Protein AF-X0X2C6-F1 (afdb_monomer_lite)

pLDDT: mean 78.19, std 16.01, range [27.02, 97.38]

Organism: NCBI:txid412755

Secondary structure (DSSP, 8-state):
--S-----TTSTT-------TTPPTT------SSEEEEEEE-TT-B-TTPEEEE-SSTT-EEE--S--GGGGGGEEEEESS-B-SSEEEEEEE---

Radius of gyration: 13.18 Å; chains: 1; bounding box: 37×25×35 Å

Sequence (96 aa):
ENSYKVADADATDVIGIVYNAGVADGSDVWIVVSGIAEVLIDAGGCVHHDRLISSATAGSADVSNTPAVAVHFQEIGHAIETVVGAGLAKAIIHLL

Foldseek 3Di:
DDPDDDDFQQDFQHQADDPCVVPDPPDDDDRPNWFKDWFWAAFAWDAAFFFWFRDPPRRHIYGDNDDDPVGVRGTFFGFHHTDHGTDITITGGDDD

Structure (mmCIF, N/CA/C/O backbone):
data_AF-X0X2C6-F1
#
_entry.id   AF-X0X2C6-F1
#
loop_
_atom_site.group_PDB
_atom_site.id
_atom_site.type_symbol
_atom_site.label_atom_id
_atom_site.label_alt_id
_atom_site.label_comp_id
_atom_site.label_asym_id
_atom_site.label_entity_id
_atom_site.label_seq_id
_atom_site.pdbx_PDB_ins_code
_atom_site.Cartn_x
_atom_site.Cartn_y
_atom_site.Cartn_z
_atom_site.occupancy
_atom_site.B_iso_or_equiv
_atom_site.auth_seq_id
_atom_site.auth_comp_id
_atom_site.auth_asym_id
_atom_site.auth_atom_id
_atom_site.pdbx_PDB_model_num
ATOM 1 N N . GLU A 1 1 ? -26.517 -13.664 1.770 1.00 36.34 1 GLU A N 1
ATOM 2 C CA . GLU A 1 1 ? -25.074 -13.944 1.620 1.00 36.34 1 GLU A CA 1
ATOM 3 C C . GLU A 1 1 ? -24.298 -12.735 2.102 1.00 36.34 1 GLU A C 1
ATOM 5 O O . GLU A 1 1 ? -24.811 -11.628 1.968 1.00 36.34 1 GLU A O 1
ATOM 10 N N . ASN A 1 2 ? -23.119 -12.928 2.691 1.00 27.02 2 ASN A N 1
ATOM 11 C CA . ASN A 1 2 ? -22.272 -11.799 3.068 1.00 27.02 2 ASN A CA 1
ATOM 12 C C . ASN A 1 2 ? -21.745 -11.139 1.788 1.00 27.02 2 ASN A C 1
ATOM 14 O O . ASN A 1 2 ? -21.240 -11.828 0.905 1.00 27.02 2 ASN A O 1
ATOM 18 N N . SER A 1 3 ? -21.865 -9.815 1.685 1.00 28.52 3 SER A N 1
ATOM 19 C CA . SER A 1 3 ? -21.418 -9.030 0.524 1.00 28.52 3 SER A CA 1
ATOM 20 C C . SER A 1 3 ? -19.899 -8.827 0.472 1.00 28.52 3 SER A C 1
ATOM 22 O O . SER A 1 3 ? -19.410 -8.074 -0.363 1.00 28.52 3 SER A O 1
ATOM 24 N N . TYR A 1 4 ? -19.161 -9.462 1.383 1.00 39.84 4 TYR A N 1
ATOM 25 C CA . TYR A 1 4 ? -17.715 -9.374 1.508 1.00 39.84 4 TYR A CA 1
ATOM 26 C C . TYR A 1 4 ? -17.138 -10.722 1.957 1.00 39.84 4 TYR A C 1
ATOM 28 O O . TYR A 1 4 ? -17.807 -11.515 2.630 1.00 39.84 4 TYR A O 1
ATOM 36 N N . LYS A 1 5 ? -15.886 -10.976 1.572 1.00 45.59 5 LYS A N 1
ATOM 37 C CA . LYS A 1 5 ? -15.071 -12.110 2.021 1.00 45.59 5 LYS A CA 1
ATOM 38 C C . LYS A 1 5 ? -13.876 -11.551 2.788 1.00 45.59 5 LYS A C 1
ATOM 40 O O . LYS A 1 5 ? -13.340 -10.521 2.398 1.00 45.59 5 LYS A O 1
ATOM 45 N N . VAL A 1 6 ? -13.491 -12.211 3.876 1.00 52.66 6 VAL A N 1
ATOM 46 C CA . VAL A 1 6 ? -12.262 -11.883 4.611 1.00 52.66 6 VAL A CA 1
ATOM 47 C C . VAL A 1 6 ? -11.110 -12.613 3.922 1.00 52.66 6 VAL A C 1
ATOM 49 O O . VAL A 1 6 ? -11.257 -13.795 3.605 1.00 52.66 6 VAL A O 1
ATOM 52 N N . ALA A 1 7 ? -10.012 -11.912 3.663 1.00 61.25 7 ALA A N 1
ATOM 53 C CA . ALA A 1 7 ? -8.786 -12.460 3.091 1.00 61.25 7 ALA A CA 1
ATOM 54 C C . ALA A 1 7 ? -7.615 -12.214 4.049 1.00 61.25 7 ALA A C 1
ATOM 56 O O . ALA A 1 7 ? -7.701 -11.343 4.921 1.00 61.25 7 ALA A O 1
ATOM 57 N N . ASP A 1 8 ? -6.541 -12.982 3.880 1.00 63.41 8 ASP A N 1
ATOM 58 C CA . ASP A 1 8 ? -5.280 -12.697 4.558 1.00 63.41 8 ASP A CA 1
ATOM 59 C C . ASP A 1 8 ? -4.736 -11.343 4.079 1.00 63.41 8 ASP A C 1
ATOM 61 O O . ASP A 1 8 ? -4.961 -10.926 2.941 1.00 63.41 8 ASP A O 1
ATOM 65 N N . ALA A 1 9 ? -4.052 -10.628 4.969 1.00 63.00 9 ALA A N 1
ATOM 66 C CA . ALA A 1 9 ? -3.592 -9.259 4.737 1.00 63.00 9 ALA A CA 1
ATOM 67 C C . ALA A 1 9 ? -2.556 -9.132 3.596 1.00 63.00 9 ALA A C 1
ATOM 69 O O . ALA A 1 9 ? -2.313 -8.035 3.109 1.00 63.00 9 ALA A O 1
ATOM 70 N N . ASP A 1 10 ? -1.954 -10.237 3.168 1.00 62.56 10 ASP A N 1
ATOM 71 C CA . ASP A 1 10 ? -0.959 -10.362 2.097 1.00 62.56 10 ASP A CA 1
ATOM 72 C C . ASP A 1 10 ? -1.485 -11.154 0.878 1.00 62.56 10 ASP A C 1
ATOM 74 O O . ASP A 1 10 ? -0.721 -11.540 -0.011 1.00 62.56 10 ASP A O 1
ATOM 78 N N . ALA A 1 11 ? -2.794 -11.424 0.824 1.00 66.69 11 ALA A N 1
ATOM 79 C CA . ALA A 1 11 ? -3.414 -12.162 -0.268 1.00 66.69 11 ALA A CA 1
ATOM 80 C C . ALA A 1 11 ? -3.417 -11.390 -1.608 1.00 66.69 11 ALA A C 1
ATOM 82 O O . ALA A 1 11 ? -3.085 -10.212 -1.718 1.00 66.69 11 ALA A O 1
ATOM 83 N N . THR A 1 12 ? -3.832 -12.083 -2.668 1.00 66.81 12 THR A N 1
ATOM 84 C CA . THR A 1 12 ? -4.236 -11.440 -3.930 1.00 66.81 12 THR A CA 1
ATOM 85 C C . THR A 1 12 ? -5.614 -10.798 -3.769 1.00 66.81 12 THR A C 1
ATOM 87 O O . THR A 1 12 ? -6.405 -11.243 -2.937 1.00 66.81 12 THR A O 1
ATOM 90 N N . ASP A 1 13 ? -5.896 -9.749 -4.545 1.00 63.31 13 ASP A N 1
ATOM 91 C CA . ASP A 1 13 ? -7.129 -8.952 -4.452 1.00 63.31 13 ASP A CA 1
ATOM 92 C C . ASP A 1 13 ? -7.372 -8.341 -3.052 1.00 63.31 13 ASP A C 1
ATOM 94 O O . ASP A 1 13 ? -8.513 -8.188 -2.603 1.00 63.31 13 ASP A O 1
ATOM 98 N N . VAL A 1 14 ? -6.299 -7.993 -2.328 1.00 63.12 14 VAL A N 1
ATOM 99 C CA . VAL A 1 14 ? -6.402 -7.360 -1.005 1.00 63.12 14 VAL A CA 1
ATOM 100 C C . VAL A 1 14 ? -6.904 -5.927 -1.140 1.00 63.12 14 VAL A C 1
ATOM 102 O O . VAL A 1 14 ? -6.213 -5.038 -1.633 1.00 63.12 14 VAL A O 1
ATOM 105 N N . ILE A 1 15 ? -8.114 -5.690 -0.632 1.00 57.78 15 ILE A N 1
ATOM 106 C CA . ILE A 1 15 ? -8.698 -4.353 -0.501 1.00 57.78 15 ILE A CA 1
ATOM 107 C C . ILE A 1 15 ? -8.357 -3.807 0.882 1.00 57.78 15 ILE A C 1
ATOM 109 O O . ILE A 1 15 ? -9.181 -3.845 1.794 1.00 57.78 15 ILE A O 1
ATOM 113 N N . GLY A 1 16 ? -7.138 -3.284 1.009 1.00 56.03 16 GLY A N 1
ATOM 114 C CA . GLY A 1 16 ? -6.691 -2.524 2.175 1.00 56.03 16 GLY A CA 1
ATOM 115 C C . GLY A 1 16 ? -6.619 -3.327 3.478 1.00 56.03 16 GLY A C 1
ATOM 116 O O . GLY A 1 16 ? -7.252 -4.363 3.668 1.00 56.03 16 GLY A O 1
ATOM 117 N N . ILE A 1 17 ? -5.810 -2.840 4.413 1.00 55.16 17 ILE A N 1
ATOM 118 C CA . ILE A 1 17 ? -5.666 -3.453 5.734 1.00 55.16 17 ILE A CA 1
ATOM 119 C C . ILE A 1 17 ? -5.978 -2.376 6.759 1.00 55.16 17 ILE A C 1
ATOM 121 O O . ILE A 1 17 ? -5.449 -1.266 6.702 1.00 55.16 17 ILE A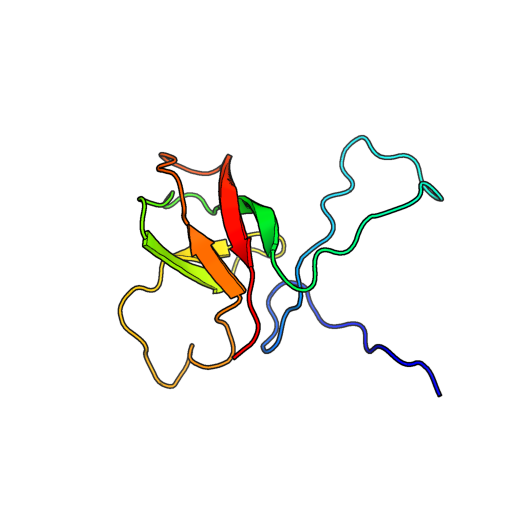 O 1
ATOM 125 N N . VAL A 1 18 ? -6.892 -2.685 7.676 1.00 58.94 18 VAL A N 1
ATOM 126 C CA . VAL A 1 18 ? -7.278 -1.760 8.740 1.00 58.94 18 VAL A CA 1
ATOM 127 C C . VAL A 1 18 ? -6.185 -1.781 9.799 1.00 58.94 18 VAL A C 1
ATOM 129 O O . VAL A 1 18 ? -6.093 -2.717 10.592 1.00 58.94 18 VAL A O 1
ATOM 132 N N . TYR A 1 19 ? -5.361 -0.737 9.828 1.00 58.97 19 TYR A N 1
ATOM 133 C CA . TYR A 1 19 ? -4.452 -0.515 10.942 1.00 58.97 19 TYR A CA 1
ATOM 134 C C . TYR A 1 19 ? -5.242 0.073 12.115 1.00 58.97 19 TYR A C 1
ATOM 136 O O . TYR A 1 19 ? -5.669 1.224 12.078 1.00 58.97 19 TYR A O 1
ATOM 144 N N . ASN A 1 20 ? -5.479 -0.733 13.149 1.00 60.88 20 ASN A N 1
ATOM 145 C CA . ASN A 1 20 ? -6.292 -0.351 14.307 1.00 60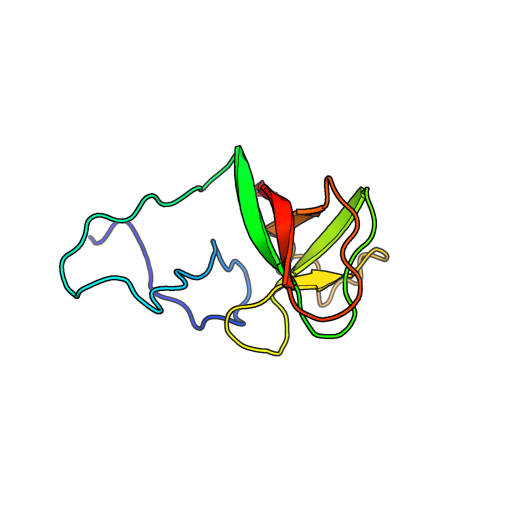.88 20 ASN A CA 1
ATOM 146 C C . ASN A 1 20 ? -5.456 -0.025 15.555 1.00 60.88 20 ASN A C 1
ATOM 148 O O . ASN A 1 20 ? -6.007 0.081 16.650 1.00 60.88 20 ASN A O 1
ATOM 152 N N . ALA A 1 21 ? -4.133 0.125 15.433 1.00 65.12 21 ALA A N 1
ATOM 153 C CA . ALA A 1 21 ? -3.306 0.457 16.588 1.00 65.12 21 ALA A CA 1
ATOM 154 C C . ALA A 1 21 ? -3.736 1.817 17.164 1.00 65.12 21 ALA A C 1
ATOM 156 O O . ALA A 1 21 ? -3.692 2.840 16.484 1.00 65.12 21 ALA A O 1
ATOM 157 N N . GLY A 1 22 ? -4.165 1.825 18.427 1.00 66.88 22 GLY A N 1
ATOM 158 C CA . GLY A 1 22 ? -4.707 3.020 19.082 1.00 66.88 22 GLY A CA 1
ATOM 159 C C . GLY A 1 22 ? -6.197 3.284 18.821 1.00 66.88 22 GLY A C 1
ATOM 160 O O . GLY A 1 22 ? -6.722 4.267 19.340 1.00 66.88 22 GLY A O 1
ATOM 161 N N . VAL A 1 23 ? -6.888 2.416 18.077 1.00 70.62 23 VAL A N 1
ATOM 162 C CA . VAL A 1 23 ? -8.339 2.467 17.857 1.00 70.62 23 VAL A CA 1
ATOM 163 C C . VAL A 1 23 ? -9.014 1.468 18.796 1.00 70.62 23 VAL A C 1
ATOM 165 O O . VAL A 1 23 ? -8.633 0.302 18.849 1.00 70.62 23 VAL A O 1
ATOM 168 N N . ALA A 1 24 ? -10.003 1.920 19.568 1.00 80.94 24 ALA A N 1
ATOM 169 C CA . ALA A 1 24 ? -10.734 1.049 20.484 1.00 80.94 24 ALA A CA 1
ATOM 170 C C . ALA A 1 24 ? -11.623 0.058 19.717 1.00 80.94 24 ALA A C 1
ATOM 172 O O . ALA A 1 24 ? -12.219 0.415 18.696 1.00 80.94 24 ALA A O 1
ATOM 173 N N . ASP A 1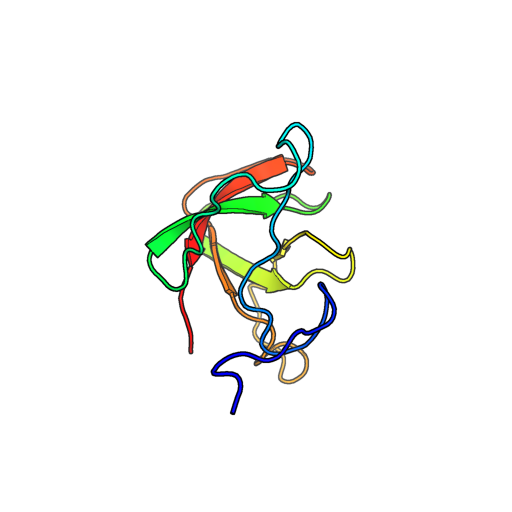 25 ? -11.774 -1.156 20.242 1.00 76.50 25 ASP A N 1
ATOM 174 C CA . ASP A 1 25 ? -12.691 -2.147 19.679 1.00 76.50 25 ASP A CA 1
ATOM 175 C C . ASP A 1 25 ? -14.121 -1.590 19.590 1.00 76.50 25 ASP A C 1
ATOM 177 O O . ASP A 1 25 ? -14.619 -0.944 20.514 1.00 76.50 25 ASP A O 1
ATOM 181 N N . GLY A 1 26 ? -14.785 -1.845 18.459 1.00 76.31 26 GLY A N 1
ATOM 182 C CA . GLY A 1 26 ? -16.130 -1.331 18.182 1.00 76.31 26 GLY A CA 1
ATOM 183 C C . GLY A 1 26 ? -16.179 0.115 17.680 1.00 76.31 26 GLY A C 1
ATOM 184 O O . GLY A 1 26 ? -17.274 0.649 17.528 1.00 76.31 26 GLY A O 1
ATOM 185 N N . SER A 1 27 ? -15.032 0.745 17.410 1.00 72.44 27 SER A N 1
ATOM 186 C CA . SER A 1 27 ? -14.993 2.047 16.734 1.00 72.44 27 SER A CA 1
ATOM 187 C C . SER A 1 27 ? -15.407 1.926 15.269 1.00 72.44 27 SER A C 1
ATOM 189 O O . SER A 1 27 ? -15.080 0.945 14.596 1.00 72.44 27 SER A O 1
ATOM 191 N N . ASP A 1 28 ? -16.069 2.963 14.761 1.00 70.38 28 ASP A N 1
ATOM 192 C CA . ASP A 1 28 ? -16.386 3.066 13.340 1.00 70.38 28 ASP A CA 1
ATOM 193 C C . ASP A 1 28 ? -15.100 3.149 12.504 1.00 70.38 28 ASP A C 1
ATOM 195 O O . ASP A 1 28 ? -14.165 3.883 12.832 1.00 70.38 28 ASP A O 1
ATOM 199 N N . VAL A 1 29 ? -15.072 2.412 11.393 1.00 66.31 29 VAL A N 1
ATOM 200 C CA . VAL A 1 29 ? -13.965 2.398 10.432 1.00 66.31 29 VAL A CA 1
ATOM 201 C C . VAL A 1 29 ? -14.454 2.862 9.070 1.00 66.31 29 VAL A C 1
ATOM 203 O O . VAL A 1 29 ? -15.516 2.457 8.596 1.00 66.31 29 VAL A O 1
ATOM 206 N N . TRP A 1 30 ? -13.642 3.694 8.424 1.00 65.19 30 TRP A N 1
ATOM 207 C CA . TRP A 1 30 ? -13.852 4.097 7.041 1.00 65.19 30 TRP A CA 1
ATOM 208 C C . TRP A 1 30 ? -13.043 3.185 6.128 1.00 65.19 30 TRP A C 1
ATOM 210 O O . TRP A 1 30 ? -11.818 3.149 6.203 1.00 65.19 30 TRP A O 1
ATOM 220 N N . ILE A 1 31 ? -13.735 2.454 5.257 1.00 68.56 31 ILE A N 1
ATOM 221 C CA . ILE A 1 31 ? -13.101 1.629 4.230 1.00 68.56 31 ILE A CA 1
ATOM 222 C C . ILE A 1 31 ? -13.003 2.466 2.956 1.00 68.56 31 ILE A C 1
ATOM 224 O O . ILE A 1 31 ? -14.020 2.800 2.345 1.00 68.56 31 ILE A O 1
ATOM 228 N N . VAL A 1 32 ? -11.781 2.811 2.553 1.00 68.88 32 VAL A N 1
ATOM 229 C CA . VAL A 1 32 ? -11.529 3.505 1.284 1.00 68.88 32 VAL A CA 1
ATOM 230 C C . VAL A 1 32 ? -11.326 2.458 0.194 1.00 68.88 32 VAL A C 1
ATOM 232 O O . VAL A 1 32 ? -10.259 1.871 0.076 1.00 68.88 32 VAL A O 1
ATOM 235 N N . VAL A 1 33 ? -12.374 2.214 -0.594 1.00 68.62 33 VAL A N 1
ATOM 236 C CA . VAL A 1 33 ? -12.352 1.248 -1.713 1.00 68.62 33 VAL A CA 1
ATOM 237 C C . VAL A 1 33 ? -11.792 1.881 -2.996 1.00 68.62 33 VAL A C 1
ATOM 239 O O . VAL A 1 33 ? -11.261 1.196 -3.862 1.00 68.62 33 VAL A O 1
ATOM 242 N N . SER A 1 34 ? -11.896 3.205 -3.123 1.00 76.62 34 SER A N 1
ATOM 243 C CA . SER A 1 34 ? -11.245 3.999 -4.165 1.00 76.62 34 SER A CA 1
ATOM 244 C C . SER A 1 34 ? -11.130 5.446 -3.693 1.00 76.62 34 SER A C 1
ATOM 246 O O . SER A 1 34 ? -12.054 5.967 -3.062 1.00 76.62 34 SER A O 1
ATOM 248 N N . GLY A 1 35 ? -10.003 6.096 -3.973 1.00 83.75 35 GLY A N 1
ATOM 249 C CA . GLY A 1 35 ? -9.742 7.473 -3.556 1.00 83.75 35 GLY A CA 1
ATOM 250 C C . GLY A 1 35 ? -8.381 7.632 -2.893 1.00 83.75 35 GLY A C 1
ATOM 251 O O . GLY A 1 35 ? -7.487 6.827 -3.111 1.00 83.75 35 GLY A O 1
ATOM 252 N N . ILE A 1 36 ? -8.201 8.692 -2.107 1.00 88.81 36 ILE A N 1
ATOM 253 C CA . ILE A 1 36 ? -6.923 8.979 -1.443 1.00 88.81 36 ILE A CA 1
ATOM 254 C C . ILE A 1 36 ? -6.959 8.448 -0.010 1.00 88.81 36 ILE A C 1
ATOM 256 O O . ILE A 1 36 ? -7.890 8.759 0.732 1.00 88.81 36 ILE A O 1
ATOM 260 N N . ALA A 1 37 ? -5.931 7.697 0.379 1.00 85.75 37 ALA A N 1
ATOM 261 C CA . ALA A 1 37 ? -5.750 7.181 1.733 1.00 85.75 37 ALA A CA 1
ATOM 262 C C . ALA A 1 37 ? -4.274 7.233 2.153 1.00 85.75 37 ALA A C 1
ATOM 264 O O . ALA A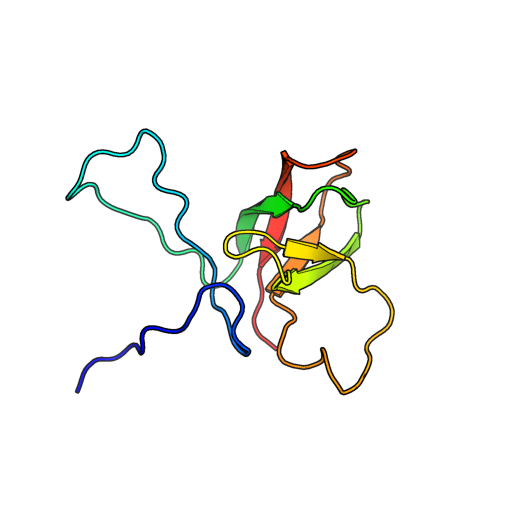 1 37 ? -3.381 7.356 1.313 1.00 85.75 37 ALA A O 1
ATOM 265 N N . GLU A 1 38 ? -4.025 7.138 3.457 1.00 87.50 38 GLU A N 1
ATOM 266 C CA . GLU A 1 38 ? -2.693 6.851 3.988 1.00 87.50 38 GLU A CA 1
ATOM 267 C C . GLU A 1 38 ? -2.485 5.334 3.992 1.00 87.50 38 GLU A C 1
ATOM 269 O O . GLU A 1 38 ? -3.285 4.590 4.560 1.00 87.50 38 GLU A O 1
ATOM 274 N N . VAL A 1 39 ? -1.424 4.882 3.331 1.00 87.38 39 VAL A N 1
ATOM 275 C CA . VAL A 1 39 ? -1.053 3.472 3.189 1.00 87.38 39 VAL A CA 1
ATOM 276 C C . VAL A 1 39 ? 0.273 3.252 3.900 1.00 87.38 39 VAL A C 1
ATOM 278 O O . VAL A 1 39 ? 1.215 4.020 3.715 1.00 87.38 39 VAL A O 1
ATOM 281 N N . LEU A 1 40 ? 0.356 2.208 4.722 1.00 89.44 40 LEU A N 1
ATOM 282 C CA . LEU A 1 40 ? 1.604 1.821 5.372 1.00 89.44 40 LEU A CA 1
ATOM 283 C C . LEU A 1 40 ? 2.545 1.202 4.336 1.00 89.44 40 LEU A C 1
ATOM 285 O O . LEU A 1 40 ? 2.255 0.137 3.806 1.00 89.44 40 LEU A O 1
ATOM 289 N N . ILE A 1 41 ? 3.667 1.855 4.062 1.00 92.44 41 ILE A N 1
ATOM 290 C CA . ILE A 1 41 ? 4.716 1.380 3.161 1.00 92.44 41 ILE A CA 1
ATOM 291 C C . ILE A 1 41 ? 5.736 0.568 3.954 1.00 92.44 41 ILE A C 1
ATOM 293 O O . ILE A 1 41 ? 6.093 0.926 5.082 1.00 92.44 41 ILE A O 1
ATOM 297 N N . ASP A 1 42 ? 6.197 -0.532 3.365 1.00 90.50 42 ASP A N 1
ATOM 298 C CA . ASP A 1 42 ? 7.239 -1.381 3.936 1.00 90.50 42 ASP A CA 1
ATOM 299 C C . ASP A 1 42 ? 8.615 -0.676 3.963 1.00 90.50 42 ASP A C 1
ATOM 301 O O . ASP A 1 42 ? 8.794 0.440 3.471 1.00 90.50 42 ASP A O 1
ATOM 305 N N . ALA A 1 43 ? 9.626 -1.324 4.543 1.00 89.12 43 ALA A N 1
ATOM 306 C CA . ALA A 1 43 ? 10.950 -0.768 4.821 1.00 89.12 43 ALA A CA 1
ATOM 307 C C . ALA A 1 43 ? 11.702 -0.208 3.599 1.00 89.12 43 ALA A C 1
ATOM 309 O O . ALA A 1 43 ? 12.666 0.536 3.782 1.00 89.12 43 ALA A O 1
ATOM 310 N N . GLY A 1 44 ? 11.280 -0.536 2.375 1.00 89.81 44 GLY A N 1
ATOM 311 C CA . GLY A 1 44 ? 11.824 0.035 1.141 1.00 89.81 44 GLY A CA 1
ATOM 312 C C . GLY A 1 44 ? 11.457 1.506 0.912 1.00 89.81 44 GLY A C 1
ATOM 313 O O . GLY A 1 44 ? 12.195 2.210 0.222 1.00 89.81 44 GLY A O 1
ATOM 314 N N . GLY A 1 45 ? 10.376 1.993 1.528 1.00 94.81 45 GLY A N 1
ATOM 315 C CA . GLY A 1 45 ? 9.794 3.295 1.209 1.00 94.81 45 GLY A CA 1
ATOM 316 C C . GLY A 1 45 ? 9.170 3.340 -0.187 1.00 94.81 45 GLY A C 1
ATOM 317 O O . GLY A 1 45 ? 9.055 2.327 -0.874 1.00 94.81 45 GLY A O 1
ATOM 318 N N . CYS A 1 46 ? 8.746 4.531 -0.603 1.00 96.50 46 CYS A N 1
ATOM 319 C CA . CYS A 1 46 ? 8.187 4.779 -1.929 1.00 96.50 46 CYS A CA 1
ATOM 320 C C . CYS A 1 46 ? 8.550 6.176 -2.432 1.00 96.50 46 CYS A C 1
ATOM 322 O O . CYS A 1 46 ? 8.840 7.090 -1.655 1.00 96.50 46 CYS A O 1
ATOM 324 N N . VAL A 1 47 ? 8.483 6.366 -3.743 1.00 97.38 47 VAL A N 1
ATOM 325 C CA . VAL A 1 47 ? 8.539 7.670 -4.399 1.00 97.38 47 VAL A CA 1
ATOM 326 C C . VAL A 1 47 ? 7.216 7.997 -5.082 1.00 97.38 47 VAL A C 1
ATOM 328 O O . VAL A 1 47 ? 6.399 7.129 -5.379 1.00 97.38 47 VAL A O 1
ATOM 331 N N . HIS A 1 48 ? 7.009 9.282 -5.353 1.00 96.19 48 HIS A N 1
ATOM 332 C CA . HIS A 1 48 ? 5.862 9.749 -6.122 1.00 96.19 48 HIS A CA 1
ATOM 333 C C . HIS A 1 48 ? 5.699 8.971 -7.443 1.00 96.19 48 HIS A C 1
ATOM 335 O O . HIS A 1 48 ? 6.661 8.828 -8.198 1.00 96.19 48 HIS A O 1
ATOM 341 N N . HIS A 1 49 ? 4.466 8.537 -7.723 1.00 94.62 49 HIS A N 1
ATOM 342 C CA . HIS A 1 49 ? 4.042 7.667 -8.829 1.00 94.62 49 HIS A CA 1
ATOM 343 C C . HIS A 1 49 ? 4.424 6.188 -8.739 1.00 94.62 49 HIS A C 1
ATOM 345 O O . HIS A 1 49 ? 4.057 5.432 -9.644 1.00 94.62 49 HIS A O 1
ATOM 351 N N . ASP A 1 50 ? 5.080 5.746 -7.666 1.00 95.06 50 ASP A N 1
ATOM 352 C CA . ASP A 1 50 ? 5.318 4.320 -7.481 1.00 95.06 50 ASP A CA 1
ATOM 353 C C . ASP A 1 50 ? 4.005 3.546 -7.470 1.00 95.06 50 ASP A C 1
ATOM 355 O O . ASP A 1 50 ? 3.024 3.942 -6.836 1.00 95.06 50 ASP A O 1
ATOM 359 N N . ARG A 1 51 ? 3.995 2.429 -8.190 1.00 92.25 51 ARG A N 1
ATOM 360 C CA . ARG A 1 51 ? 2.896 1.474 -8.176 1.00 92.25 51 ARG A CA 1
ATOM 361 C C . ARG A 1 51 ? 2.995 0.631 -6.914 1.00 92.25 51 ARG A C 1
ATOM 363 O O . ARG A 1 51 ? 4.024 -0.006 -6.674 1.00 92.25 51 ARG A O 1
ATOM 370 N N . LEU A 1 52 ? 1.919 0.630 -6.140 1.00 90.56 52 LEU A N 1
ATOM 371 C CA . LEU A 1 52 ? 1.834 -0.047 -4.856 1.00 90.56 52 LEU A CA 1
ATOM 372 C C . LEU A 1 52 ? 1.157 -1.402 -5.021 1.00 90.56 52 LEU A C 1
ATOM 374 O O . LEU A 1 52 ? 0.116 -1.513 -5.673 1.00 90.56 52 LEU A O 1
ATOM 378 N N . ILE A 1 53 ? 1.746 -2.415 -4.397 1.00 89.38 53 ILE A N 1
ATOM 379 C CA . ILE A 1 53 ? 1.202 -3.767 -4.308 1.00 89.38 53 ILE A CA 1
ATOM 380 C C . ILE A 1 53 ? 1.084 -4.203 -2.846 1.00 89.38 53 ILE A C 1
ATOM 382 O O . ILE A 1 53 ? 1.735 -3.622 -1.979 1.00 89.38 53 ILE A O 1
ATOM 386 N N . SER A 1 54 ? 0.302 -5.243 -2.561 1.00 86.62 54 SER A N 1
ATOM 387 C CA . SER A 1 54 ? 0.359 -5.934 -1.266 1.00 86.62 54 SER A CA 1
ATOM 388 C C . SER A 1 54 ? 1.789 -6.419 -0.976 1.00 86.62 54 SER A C 1
ATOM 390 O O . SER A 1 54 ? 2.378 -7.111 -1.813 1.00 86.62 54 SER A O 1
ATOM 392 N N . SER A 1 55 ? 2.345 -6.079 0.190 1.00 85.94 55 SER A N 1
ATOM 393 C CA . SER A 1 55 ? 3.655 -6.584 0.622 1.00 85.94 55 SER A CA 1
ATOM 394 C C . SER A 1 55 ? 3.564 -8.038 1.107 1.00 85.94 55 SER A C 1
ATOM 396 O O . SER A 1 55 ? 2.500 -8.524 1.486 1.00 85.94 55 SER A O 1
ATOM 398 N N . ALA A 1 56 ? 4.713 -8.719 1.165 1.00 83.56 56 ALA A N 1
ATOM 399 C CA . ALA A 1 56 ? 4.873 -9.944 1.952 1.00 83.56 56 ALA A CA 1
ATOM 400 C C . ALA A 1 56 ? 4.770 -9.683 3.470 1.00 83.56 56 ALA A C 1
ATOM 402 O O . ALA A 1 56 ? 4.527 -10.602 4.252 1.00 83.56 56 ALA A O 1
ATOM 403 N N . THR A 1 57 ? 4.968 -8.436 3.903 1.00 83.12 57 THR A N 1
ATOM 404 C CA . THR A 1 57 ? 4.667 -8.007 5.267 1.00 83.12 57 THR A CA 1
ATOM 405 C C . THR A 1 57 ? 3.173 -7.713 5.369 1.00 83.12 57 THR A C 1
ATOM 407 O O . THR A 1 57 ? 2.673 -6.722 4.840 1.00 83.12 57 THR A O 1
ATOM 410 N N . ALA A 1 58 ? 2.453 -8.574 6.086 1.00 79.25 58 ALA A N 1
ATOM 411 C CA . ALA A 1 58 ? 1.035 -8.384 6.358 1.00 79.25 58 ALA A CA 1
ATOM 412 C C . ALA A 1 58 ? 0.762 -6.987 6.946 1.00 79.25 58 ALA A C 1
ATOM 414 O O . ALA A 1 58 ? 1.312 -6.611 7.982 1.00 79.25 58 ALA A O 1
ATOM 415 N N . GLY A 1 59 ? -0.121 -6.231 6.301 1.00 77.62 59 GLY A N 1
ATOM 416 C CA . GLY A 1 59 ? -0.515 -4.891 6.745 1.00 77.62 59 GLY A CA 1
ATOM 417 C C . GLY A 1 59 ? 0.119 -3.737 5.981 1.00 77.62 59 GLY A C 1
ATOM 418 O O . GLY A 1 59 ? -0.293 -2.600 6.206 1.00 77.62 59 GLY A O 1
ATOM 419 N N . SER A 1 60 ? 1.082 -3.999 5.096 1.00 85.44 60 SER A N 1
ATOM 420 C CA . SER A 1 60 ? 1.799 -2.954 4.369 1.00 85.44 60 SER A CA 1
ATOM 421 C C . SER A 1 60 ? 1.798 -3.160 2.856 1.00 85.44 60 SER A C 1
ATOM 423 O O . SER A 1 60 ? 1.434 -4.212 2.325 1.00 85.44 60 SER A O 1
ATOM 425 N N . ALA A 1 61 ? 2.197 -2.104 2.157 1.00 89.06 61 ALA A N 1
ATOM 426 C CA . ALA A 1 61 ? 2.391 -2.079 0.724 1.00 89.06 61 ALA A CA 1
ATOM 427 C C . ALA A 1 61 ? 3.880 -2.075 0.369 1.00 89.06 61 ALA A C 1
ATOM 429 O O . ALA A 1 61 ? 4.698 -1.484 1.079 1.00 89.06 61 ALA A O 1
ATOM 430 N N . ASP A 1 62 ? 4.202 -2.696 -0.760 1.00 91.56 62 ASP A N 1
ATOM 431 C CA . ASP A 1 62 ? 5.525 -2.664 -1.378 1.00 91.56 62 ASP A CA 1
ATOM 432 C C . ASP A 1 62 ? 5.454 -1.995 -2.758 1.00 91.56 62 ASP A C 1
ATOM 434 O O . ASP A 1 62 ? 4.382 -1.851 -3.358 1.00 91.56 62 ASP A O 1
ATOM 438 N N . VAL A 1 63 ? 6.604 -1.566 -3.268 1.00 92.81 63 VAL A N 1
ATOM 439 C CA . VAL A 1 63 ? 6.728 -0.910 -4.567 1.00 92.81 63 VAL A CA 1
ATOM 440 C C . VAL A 1 63 ? 7.037 -1.941 -5.642 1.00 92.81 63 VAL A C 1
ATOM 442 O O . VAL A 1 63 ? 8.025 -2.670 -5.587 1.00 92.81 63 VAL A O 1
ATOM 445 N N . SER A 1 64 ? 6.233 -1.945 -6.702 1.00 91.44 64 SER A N 1
ATOM 446 C CA . SER A 1 64 ? 6.475 -2.798 -7.862 1.00 91.44 64 SER A CA 1
ATOM 447 C C . SER A 1 64 ? 6.197 -2.057 -9.159 1.00 91.44 64 SER A C 1
ATOM 449 O O . SER A 1 64 ? 5.161 -2.238 -9.784 1.00 91.44 64 SER A O 1
ATOM 451 N N . ASN A 1 65 ? 7.143 -1.248 -9.628 1.00 90.25 65 ASN A N 1
ATOM 452 C CA . ASN A 1 65 ? 6.969 -0.449 -10.852 1.00 90.25 65 ASN A CA 1
ATOM 453 C C . ASN A 1 65 ? 7.056 -1.244 -12.159 1.00 90.25 65 ASN A C 1
ATOM 455 O O . ASN A 1 65 ? 6.770 -0.713 -13.228 1.00 90.25 65 ASN A O 1
ATOM 459 N N . THR A 1 66 ? 7.477 -2.507 -12.094 1.00 86.19 66 THR A N 1
ATOM 460 C CA . THR A 1 66 ? 7.558 -3.389 -13.263 1.00 86.19 66 THR A CA 1
ATOM 461 C C . THR A 1 66 ? 6.517 -4.494 -13.109 1.00 86.19 66 THR A C 1
ATOM 463 O O . THR A 1 66 ? 6.754 -5.427 -12.342 1.00 86.19 66 THR A O 1
ATOM 466 N N . PRO A 1 67 ? 5.369 -4.413 -13.806 1.00 71.12 67 PRO A N 1
ATOM 467 C CA . PRO A 1 67 ? 4.319 -5.416 -13.697 1.00 71.12 67 PRO A CA 1
ATOM 468 C C . PRO A 1 67 ? 4.828 -6.783 -14.153 1.00 71.12 67 PRO A C 1
ATOM 470 O O . PRO A 1 67 ? 4.989 -7.043 -15.344 1.00 71.12 67 PRO A O 1
ATOM 473 N N . ALA A 1 68 ? 5.092 -7.669 -13.197 1.00 76.12 68 ALA A N 1
ATOM 474 C CA . ALA A 1 68 ? 5.269 -9.087 -13.466 1.00 76.12 68 ALA A CA 1
ATOM 475 C C . ALA A 1 68 ? 3.910 -9.788 -13.364 1.00 76.12 68 ALA A C 1
ATOM 477 O O . ALA A 1 68 ? 3.071 -9.415 -12.546 1.00 76.12 68 ALA A O 1
ATOM 478 N N . VAL A 1 69 ? 3.705 -10.847 -14.152 1.00 73.12 69 VAL A N 1
ATOM 479 C CA . VAL A 1 69 ? 2.457 -11.639 -14.129 1.00 73.12 69 VAL A CA 1
ATOM 480 C C . VAL A 1 69 ? 2.113 -12.104 -12.708 1.00 73.12 69 VAL A C 1
ATOM 482 O O . VAL A 1 69 ? 0.950 -12.086 -12.322 1.00 73.12 69 VAL A O 1
ATOM 485 N N . ALA A 1 70 ? 3.129 -12.451 -11.911 1.00 77.06 70 ALA A N 1
ATOM 486 C CA . ALA A 1 70 ? 2.968 -12.919 -10.535 1.00 77.06 70 ALA A CA 1
ATOM 487 C C . ALA A 1 70 ? 2.370 -11.873 -9.573 1.00 77.06 70 ALA A C 1
ATOM 489 O O . ALA A 1 70 ? 1.777 -12.259 -8.575 1.00 77.06 70 ALA A O 1
ATOM 490 N N . VAL A 1 71 ? 2.502 -10.577 -9.877 1.00 72.25 71 VAL A N 1
ATOM 491 C CA . VAL A 1 71 ? 2.065 -9.467 -9.008 1.00 72.25 71 VAL A CA 1
ATOM 492 C C . VAL A 1 71 ? 0.929 -8.650 -9.632 1.00 72.25 71 VAL A C 1
ATOM 494 O O . VAL A 1 71 ? 0.594 -7.570 -9.157 1.00 72.25 71 VAL A O 1
ATOM 497 N N . HIS A 1 72 ? 0.348 -9.131 -10.738 1.00 75.44 72 HIS A N 1
ATOM 498 C CA . HIS A 1 72 ? -0.681 -8.397 -11.478 1.00 75.44 72 HIS A CA 1
ATOM 499 C C . HIS A 1 72 ? -1.954 -8.181 -10.644 1.00 75.44 72 HIS A C 1
ATOM 501 O O . HIS A 1 72 ? -2.523 -7.100 -10.677 1.00 75.44 72 HIS A O 1
ATOM 507 N N . PHE A 1 73 ? -2.356 -9.179 -9.851 1.00 79.00 73 PHE A N 1
ATOM 508 C CA . PHE A 1 73 ? -3.532 -9.123 -8.963 1.00 79.00 73 PHE A CA 1
ATOM 509 C C . PHE A 1 73 ? -3.200 -8.666 -7.535 1.00 79.00 73 PHE A C 1
ATOM 511 O O . PHE A 1 73 ? -3.937 -8.942 -6.593 1.00 79.00 73 PHE A O 1
ATOM 518 N N . GLN A 1 74 ? -2.044 -8.030 -7.354 1.00 84.88 74 GLN A N 1
ATOM 519 C CA . GLN A 1 74 ? -1.612 -7.497 -6.062 1.00 84.88 74 GLN A CA 1
ATOM 520 C C . GLN A 1 74 ? -1.622 -5.972 -6.035 1.00 84.88 74 GLN A C 1
ATOM 522 O O . GLN A 1 74 ? -1.343 -5.394 -4.992 1.00 84.88 74 GLN A O 1
ATOM 527 N N . GLU A 1 75 ? -1.894 -5.319 -7.165 1.00 87.25 75 GLU A N 1
ATOM 528 C CA . GLU A 1 75 ? -1.914 -3.865 -7.252 1.00 87.25 75 GLU A CA 1
ATOM 529 C C . GLU A 1 75 ? -3.068 -3.269 -6.451 1.00 87.25 75 GLU A C 1
ATOM 531 O O . GLU A 1 75 ? -4.206 -3.722 -6.548 1.00 87.25 75 GLU A O 1
ATOM 536 N N . ILE A 1 76 ? -2.749 -2.236 -5.672 1.00 85.62 76 ILE A N 1
ATOM 537 C CA . ILE A 1 76 ? -3.705 -1.544 -4.802 1.00 85.62 76 ILE A CA 1
ATOM 538 C C . ILE A 1 76 ? -3.784 -0.039 -5.085 1.00 85.62 76 ILE A C 1
ATOM 540 O O . ILE A 1 76 ? -4.674 0.634 -4.567 1.00 85.62 76 ILE A O 1
ATOM 544 N N . GLY A 1 77 ? -2.847 0.529 -5.855 1.00 90.19 77 GLY A N 1
ATOM 545 C CA . GLY A 1 77 ? -2.830 1.967 -6.112 1.00 90.19 77 GLY A CA 1
ATOM 546 C C . GLY A 1 77 ? -1.485 2.549 -6.539 1.00 90.19 77 GLY A C 1
ATOM 547 O O . GLY A 1 77 ? -0.555 1.831 -6.905 1.00 90.19 77 GLY A O 1
ATOM 548 N N . HIS A 1 78 ? -1.375 3.878 -6.442 1.00 93.38 78 HIS A N 1
ATOM 549 C CA . HIS A 1 78 ? -0.127 4.617 -6.661 1.00 93.38 78 HIS A CA 1
ATOM 550 C C . HIS A 1 78 ? 0.193 5.575 -5.520 1.00 93.38 78 HIS A C 1
ATOM 552 O O . HIS A 1 78 ? -0.688 6.279 -5.023 1.00 93.38 78 HIS A O 1
ATOM 558 N N . ALA A 1 79 ? 1.471 5.673 -5.166 1.00 94.94 79 ALA A N 1
ATOM 559 C CA . ALA A 1 79 ? 1.966 6.687 -4.250 1.00 94.94 79 ALA A CA 1
ATOM 560 C C . ALA A 1 79 ? 1.837 8.086 -4.870 1.00 94.94 79 ALA A C 1
ATOM 562 O O . ALA A 1 79 ? 2.208 8.318 -6.023 1.00 94.94 79 ALA A O 1
ATOM 563 N N . ILE A 1 80 ? 1.344 9.042 -4.087 1.00 96.81 80 ILE A N 1
ATOM 564 C CA . ILE A 1 80 ? 1.288 10.461 -4.470 1.00 96.81 80 ILE A CA 1
ATOM 565 C C . ILE A 1 80 ? 2.264 11.316 -3.656 1.00 96.81 80 ILE A C 1
ATOM 567 O O . ILE A 1 80 ? 2.346 12.525 -3.866 1.00 96.81 80 ILE A O 1
ATOM 571 N N . GLU A 1 81 ? 3.067 10.697 -2.794 1.00 96.25 81 GLU A N 1
ATOM 572 C CA . GLU A 1 81 ? 4.175 11.332 -2.085 1.00 96.25 81 GLU A CA 1
ATOM 573 C C . GLU A 1 81 ? 5.384 10.397 -1.953 1.00 96.25 81 GLU A C 1
ATOM 575 O O . GLU A 1 81 ? 5.310 9.212 -2.277 1.00 96.25 81 GLU A O 1
ATOM 580 N N . THR A 1 82 ? 6.508 10.954 -1.502 1.00 97.06 82 THR A N 1
ATOM 581 C CA . THR A 1 82 ? 7.753 10.215 -1.274 1.00 97.06 82 THR A CA 1
ATOM 582 C C . THR A 1 82 ? 7.965 10.004 0.221 1.00 97.06 82 THR A C 1
ATOM 584 O O . THR A 1 82 ? 7.990 10.975 0.977 1.00 97.06 82 THR A O 1
ATOM 587 N N . VAL A 1 83 ? 8.198 8.756 0.626 1.00 96.56 83 VAL A N 1
ATOM 588 C CA . VAL A 1 83 ? 8.527 8.353 1.999 1.00 96.56 83 VAL A CA 1
ATOM 589 C C . VAL A 1 83 ? 9.774 7.478 1.971 1.00 96.56 83 VAL A C 1
ATOM 591 O O . VAL A 1 83 ? 9.882 6.556 1.167 1.00 96.56 83 VAL A O 1
ATOM 594 N N . VAL A 1 84 ? 10.739 7.778 2.841 1.00 95.38 84 VAL A N 1
ATOM 595 C CA . VAL A 1 84 ? 11.981 7.004 2.966 1.00 95.38 84 VAL A CA 1
ATOM 596 C C . VAL A 1 84 ? 11.843 6.019 4.120 1.00 95.38 84 VAL A C 1
ATOM 598 O O . VAL A 1 84 ? 11.581 6.433 5.248 1.00 95.38 84 VAL A O 1
ATOM 601 N N . GLY A 1 85 ? 12.094 4.738 3.852 1.00 93.31 85 GLY A N 1
ATOM 602 C CA . GLY A 1 85 ? 11.913 3.679 4.842 1.00 93.31 85 GLY A CA 1
ATOM 603 C C . GLY A 1 85 ? 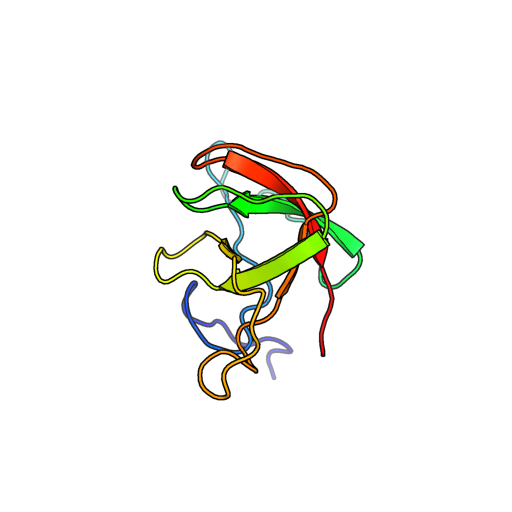10.439 3.345 5.087 1.00 93.31 85 GLY A C 1
ATOM 604 O O . GLY A 1 85 ? 9.559 3.798 4.359 1.00 93.31 85 GLY A O 1
ATOM 605 N N . ALA A 1 86 ? 10.176 2.562 6.134 1.00 91.19 86 ALA A N 1
ATOM 606 C CA . ALA A 1 86 ? 8.813 2.207 6.518 1.00 91.19 86 ALA A CA 1
ATOM 607 C C . ALA A 1 86 ? 8.051 3.425 7.065 1.00 91.19 86 ALA A C 1
ATOM 609 O O . ALA A 1 86 ? 8.575 4.167 7.902 1.00 91.19 86 ALA A O 1
ATOM 610 N N . GLY A 1 87 ? 6.797 3.600 6.649 1.00 90.88 87 GLY A N 1
ATOM 611 C CA . GLY A 1 87 ? 5.961 4.705 7.118 1.00 90.88 87 GLY A CA 1
ATOM 612 C C . GLY A 1 87 ? 4.653 4.855 6.352 1.00 90.88 87 GLY A C 1
ATOM 613 O O . GLY A 1 87 ? 4.443 4.202 5.337 1.00 90.88 87 GLY A O 1
ATOM 614 N N . LEU A 1 88 ? 3.760 5.713 6.848 1.00 91.12 88 LEU A N 1
ATOM 615 C CA . LEU A 1 88 ? 2.538 6.060 6.123 1.00 91.12 88 LEU A CA 1
ATOM 616 C C . LEU A 1 88 ? 2.881 6.973 4.946 1.00 91.12 88 LEU A C 1
ATOM 618 O O . LEU A 1 88 ? 3.553 7.985 5.141 1.00 91.12 88 LEU A O 1
ATOM 622 N N . ALA A 1 89 ? 2.390 6.615 3.761 1.00 92.88 89 ALA A N 1
ATOM 623 C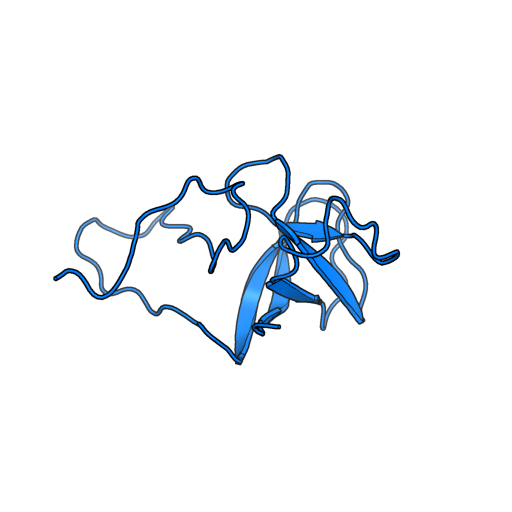 CA . ALA A 1 89 ? 2.435 7.442 2.568 1.00 92.88 89 ALA A CA 1
ATOM 624 C C . ALA A 1 89 ? 1.026 7.658 2.009 1.00 92.88 89 ALA A C 1
ATOM 626 O O . ALA A 1 89 ? 0.206 6.739 1.956 1.00 92.88 89 ALA A O 1
ATOM 627 N N . LYS A 1 90 ? 0.742 8.863 1.527 1.00 93.19 90 LYS A N 1
ATOM 628 C CA . LYS A 1 90 ? -0.454 9.146 0.742 1.00 93.19 90 LYS A CA 1
ATOM 629 C C . LYS A 1 90 ? -0.406 8.393 -0.577 1.00 93.19 90 LYS A C 1
ATOM 631 O O . LYS A 1 90 ? 0.534 8.532 -1.364 1.00 93.19 90 LYS A O 1
ATOM 636 N N . ALA A 1 91 ? -1.484 7.676 -0.852 1.00 91.56 91 ALA A N 1
ATOM 637 C CA . ALA A 1 91 ? -1.685 6.952 -2.089 1.00 91.56 91 ALA A CA 1
ATOM 638 C C . ALA A 1 91 ? -3.075 7.223 -2.660 1.00 91.56 91 ALA A C 1
ATOM 640 O O . ALA A 1 91 ? -4.026 7.487 -1.921 1.00 91.56 91 ALA A O 1
ATOM 641 N N . ILE A 1 92 ? -3.189 7.124 -3.981 1.00 91.19 92 ILE A N 1
ATOM 642 C CA . ILE A 1 92 ? -4.472 6.941 -4.649 1.00 91.19 92 ILE A CA 1
ATOM 643 C C . ILE A 1 92 ? -4.733 5.441 -4.799 1.00 91.19 92 ILE A C 1
ATOM 645 O O . ILE A 1 92 ? -4.021 4.750 -5.523 1.00 91.19 92 ILE A O 1
ATOM 649 N N . ILE A 1 93 ? -5.742 4.951 -4.085 1.00 87.62 93 ILE A N 1
ATOM 650 C CA . ILE A 1 93 ? -6.212 3.569 -4.115 1.00 87.62 93 ILE A CA 1
ATOM 651 C C . ILE A 1 93 ? -7.221 3.413 -5.249 1.00 87.62 93 ILE A C 1
ATOM 653 O O . ILE A 1 93 ? -8.143 4.226 -5.409 1.00 87.62 93 ILE A O 1
ATOM 657 N N . HIS A 1 94 ? -7.049 2.359 -6.037 1.00 81.62 94 HIS A N 1
ATOM 658 C CA . HIS A 1 94 ? -7.948 2.003 -7.126 1.00 81.62 94 HIS A CA 1
ATOM 659 C C . HIS A 1 94 ? -8.001 0.484 -7.315 1.00 81.62 94 HIS A C 1
ATOM 661 O O . HIS A 1 94 ? -7.145 -0.247 -6.824 1.00 81.62 94 HIS A O 1
ATOM 667 N N . LEU A 1 95 ? -9.066 0.034 -7.978 1.00 66.88 95 LEU A N 1
ATOM 668 C CA . LEU A 1 95 ? -9.257 -1.345 -8.416 1.00 66.88 95 LEU A CA 1
ATOM 669 C C . LEU A 1 95 ? -9.020 -1.396 -9.927 1.00 66.88 95 LEU A C 1
ATOM 671 O O . LEU A 1 95 ? -9.517 -0.525 -10.648 1.00 66.88 95 LEU A O 1
ATOM 675 N N . LEU A 1 96 ? -8.288 -2.415 -10.375 1.00 57.47 96 LEU A N 1
ATOM 676 C CA . LEU A 1 96 ? -8.131 -2.773 -11.787 1.00 57.47 96 LEU A CA 1
ATOM 677 C C . LEU A 1 96 ? -9.343 -3.555 -12.308 1.00 57.47 96 LEU A C 1
ATOM 679 O O . LEU A 1 96 ? -9.862 -4.419 -11.565 1.00 57.47 96 LEU A O 1
#